Protein AF-A0A7S3D792-F1 (afdb_monomer_lite)

Secondary structure (DSSP, 8-state):
-B-TTS-BEETTTEESSSTTHHHHHHHTT--HHHHHTTSSPPPHHHHHHHHHHHHHHHHHHHHHHSTTGGGS-HHHHHHHHHHHHHHHHHHHHT-HHHHHHHHTT-HHHHHHHHHTSHHHHHHTHHHHHHHHHHHHGGG-TTSS-----TT-TTS-S-SS--------TT-----TTS---

Structure (mmCIF, N/CA/C/O backbone):
data_AF-A0A7S3D792-F1
#
_entry.id   AF-A0A7S3D792-F1
#
loop_
_atom_site.group_PDB
_atom_site.id
_atom_site.type_symbol
_atom_site.label_atom_id
_atom_site.label_alt_id
_atom_site.label_comp_id
_atom_site.label_asym_id
_atom_site.label_entity_id
_atom_site.label_seq_id
_atom_site.pdbx_PDB_ins_code
_atom_site.Cartn_x
_atom_site.Cartn_y
_atom_site.Cartn_z
_atom_site.occupancy
_atom_site.B_iso_or_equiv
_atom_site.auth_seq_id
_atom_site.auth_comp_id
_atom_site.auth_asym_id
_atom_site.auth_atom_id
_atom_site.pdbx_PDB_model_num
ATOM 1 N N . TYR A 1 1 ? -11.423 7.122 9.669 1.00 84.12 1 TYR A N 1
ATOM 2 C CA . TYR A 1 1 ? -11.589 8.267 8.748 1.00 84.12 1 TYR A CA 1
ATOM 3 C C . TYR A 1 1 ? -12.098 7.742 7.407 1.00 84.12 1 TYR A C 1
ATOM 5 O O . TYR A 1 1 ? -12.245 6.534 7.283 1.00 84.12 1 TYR A O 1
ATOM 13 N N . VAL A 1 2 ? -12.429 8.605 6.445 1.00 88.88 2 VAL A N 1
ATOM 14 C CA . VAL A 1 2 ? -12.742 8.196 5.062 1.00 88.88 2 VAL A CA 1
ATOM 15 C C . VAL A 1 2 ? -11.555 8.585 4.187 1.00 88.88 2 VAL A C 1
ATOM 17 O O . VAL A 1 2 ? -11.066 9.706 4.324 1.00 88.88 2 VAL A O 1
ATOM 20 N N . ASP A 1 3 ? -11.041 7.665 3.374 1.00 85.94 3 ASP A N 1
ATOM 21 C CA . ASP A 1 3 ? -9.872 7.922 2.528 1.00 85.94 3 ASP A CA 1
ATOM 22 C C . ASP A 1 3 ? -10.207 8.695 1.238 1.00 85.94 3 ASP A C 1
ATOM 24 O O . ASP A 1 3 ? -11.356 9.056 0.976 1.00 85.94 3 ASP A O 1
ATOM 28 N N . THR A 1 4 ? -9.184 8.976 0.425 1.00 85.75 4 THR A N 1
ATOM 29 C CA . THR A 1 4 ? -9.304 9.740 -0.831 1.00 85.75 4 THR A CA 1
ATOM 30 C C . THR A 1 4 ? -10.170 9.052 -1.887 1.00 85.75 4 THR A C 1
ATOM 32 O O . THR A 1 4 ? -10.587 9.700 -2.846 1.00 85.75 4 THR A O 1
ATOM 35 N N . THR A 1 5 ? -10.469 7.765 -1.709 1.00 84.19 5 THR A N 1
ATOM 36 C CA . THR A 1 5 ? -11.330 6.968 -2.589 1.00 84.19 5 THR A CA 1
ATOM 37 C C . THR A 1 5 ? -12.741 6.772 -2.032 1.00 84.19 5 THR A C 1
ATOM 39 O O . THR A 1 5 ? -13.583 6.170 -2.692 1.00 84.19 5 THR A O 1
ATOM 42 N N . GLY A 1 6 ? -13.035 7.340 -0.858 1.00 90.50 6 GLY A N 1
ATOM 43 C CA . GLY A 1 6 ? -14.353 7.275 -0.233 1.00 90.50 6 GLY A CA 1
ATOM 44 C C . GLY A 1 6 ? -14.561 6.056 0.665 1.00 90.50 6 GLY A C 1
ATOM 45 O O . GLY A 1 6 ? -15.680 5.862 1.143 1.00 90.50 6 GLY A O 1
ATOM 46 N N . HIS A 1 7 ? -13.517 5.266 0.933 1.00 90.00 7 HIS A N 1
ATOM 47 C CA . HIS A 1 7 ? -13.622 4.081 1.779 1.00 90.00 7 HIS A CA 1
ATOM 48 C C . HIS A 1 7 ? -13.417 4.401 3.254 1.00 90.00 7 HIS A C 1
ATOM 50 O O . HIS A 1 7 ? -12.596 5.248 3.622 1.00 90.00 7 HIS A O 1
ATOM 56 N N . LYS A 1 8 ? -14.168 3.722 4.129 1.00 92.88 8 LYS A N 1
ATOM 57 C CA . LYS A 1 8 ? -13.941 3.835 5.574 1.00 92.88 8 LYS A CA 1
ATOM 58 C C . LYS A 1 8 ? -12.647 3.128 5.946 1.00 92.88 8 LYS A C 1
ATOM 60 O O . LYS A 1 8 ? -12.501 1.936 5.719 1.00 92.88 8 LYS A O 1
ATOM 65 N N . THR A 1 9 ? -11.759 3.847 6.618 1.00 90.50 9 THR A N 1
ATOM 66 C CA . THR A 1 9 ? -10.401 3.388 6.915 1.00 90.50 9 THR A CA 1
ATOM 67 C C . THR A 1 9 ? -10.054 3.629 8.384 1.00 90.50 9 THR A C 1
ATOM 69 O O . THR A 1 9 ? -10.464 4.637 8.978 1.00 90.50 9 THR A O 1
ATOM 72 N N . ILE A 1 10 ? -9.323 2.698 9.005 1.00 89.25 10 ILE A N 1
ATOM 73 C CA . ILE A 1 10 ? -8.981 2.754 10.435 1.00 89.25 10 ILE A CA 1
ATOM 74 C C . ILE A 1 10 ? -7.536 2.346 10.737 1.00 89.25 10 ILE A C 1
ATOM 76 O O . ILE A 1 10 ? -6.922 1.574 10.001 1.00 89.25 10 ILE A O 1
ATOM 80 N N . GLY A 1 11 ? -7.016 2.850 11.862 1.00 86.56 11 GLY A N 1
ATOM 81 C CA . GLY A 1 11 ? -5.726 2.459 12.421 1.00 86.56 11 GLY A CA 1
ATOM 82 C C . GLY A 1 11 ? -4.600 2.718 11.429 1.00 86.56 11 GLY A C 1
ATOM 83 O O . GLY A 1 11 ? -4.421 3.840 10.969 1.00 86.56 11 GLY A O 1
ATOM 84 N N . VAL A 1 12 ? -3.900 1.650 11.061 1.00 82.25 12 VAL A N 1
ATOM 85 C CA . VAL A 1 12 ? -2.762 1.627 10.126 1.00 82.25 12 VAL A CA 1
ATOM 86 C C . VAL A 1 12 ? -3.136 1.789 8.644 1.00 82.25 12 VAL A C 1
ATOM 88 O O . VAL A 1 12 ? -2.411 1.333 7.767 1.00 82.25 12 VAL A O 1
ATOM 91 N N . GLY A 1 13 ? -4.284 2.395 8.338 1.00 84.69 13 GLY A N 1
ATOM 92 C CA . GLY A 1 13 ? -4.770 2.519 6.961 1.00 84.69 13 GLY A CA 1
ATOM 93 C C . GLY A 1 13 ? -5.552 1.300 6.459 1.00 84.69 13 GLY A C 1
ATOM 94 O O . GLY A 1 13 ? -5.628 1.074 5.255 1.00 84.69 13 GLY A O 1
ATOM 95 N N . TYR A 1 14 ? -6.148 0.510 7.357 1.00 89.94 14 TYR A N 1
ATOM 96 C CA . TYR A 1 14 ? -6.931 -0.669 6.987 1.00 89.94 14 TYR A CA 1
ATOM 97 C C . TYR A 1 14 ? -8.312 -0.279 6.435 1.00 89.94 14 TYR A C 1
ATOM 99 O O . TYR A 1 14 ? -9.109 0.332 7.153 1.00 89.94 14 TYR A O 1
ATOM 107 N N . ASN A 1 15 ? -8.604 -0.659 5.187 1.00 92.44 15 ASN A N 1
ATOM 108 C CA . ASN A 1 15 ? -9.904 -0.449 4.542 1.00 92.44 15 ASN A CA 1
ATOM 109 C C . ASN A 1 15 ? -10.974 -1.362 5.176 1.00 92.44 15 ASN A C 1
ATOM 111 O O . ASN A 1 15 ? -10.854 -2.586 5.123 1.00 92.44 15 ASN A O 1
ATOM 115 N N . LEU A 1 16 ? -12.018 -0.772 5.763 1.00 94.12 16 LEU A N 1
ATOM 116 C CA . LEU A 1 16 ? -13.142 -1.451 6.417 1.00 94.12 16 LEU A CA 1
ATOM 117 C C . LEU A 1 16 ? -14.250 -1.897 5.452 1.00 94.12 16 LEU A C 1
ATOM 119 O O . LEU A 1 16 ? -15.116 -2.670 5.857 1.00 94.12 16 LEU A O 1
ATOM 123 N N . ASP A 1 17 ? -14.236 -1.431 4.205 1.00 93.88 17 ASP A N 1
ATOM 124 C CA . ASP A 1 17 ? -15.210 -1.808 3.174 1.00 93.88 17 ASP A CA 1
ATOM 125 C C . ASP A 1 17 ? -14.787 -3.067 2.398 1.00 93.88 17 ASP A C 1
ATOM 127 O O . ASP A 1 17 ? -15.562 -3.607 1.607 1.00 93.88 17 ASP A O 1
ATOM 131 N N . GLN A 1 18 ? -13.565 -3.568 2.618 1.00 89.88 18 GLN A N 1
ATOM 132 C CA . GLN A 1 18 ? -13.110 -4.810 1.994 1.00 89.88 18 GLN A CA 1
ATOM 133 C C . GLN A 1 18 ? -13.875 -6.029 2.540 1.00 89.88 18 GLN A C 1
ATOM 135 O O . GLN A 1 18 ? -14.254 -6.081 3.713 1.00 89.88 18 GLN A O 1
ATOM 140 N N . SER A 1 19 ? -14.022 -7.072 1.720 1.00 88.75 19 SER A N 1
ATOM 141 C CA . SER A 1 19 ? -14.793 -8.278 2.070 1.00 88.75 19 SER A CA 1
ATOM 142 C C . SER A 1 19 ? -14.313 -8.982 3.349 1.00 88.75 19 SER A C 1
ATOM 144 O O . SER A 1 19 ? -15.126 -9.535 4.087 1.00 88.75 19 SER A O 1
ATOM 146 N N . GLY A 1 20 ? -13.009 -8.937 3.643 1.00 90.88 20 GLY A N 1
ATOM 147 C CA . GLY A 1 20 ? -12.405 -9.551 4.830 1.00 90.88 20 GLY A CA 1
ATOM 148 C C . GLY A 1 20 ? -12.493 -8.723 6.117 1.00 90.88 20 GLY A C 1
ATOM 149 O O . GLY A 1 20 ? -12.129 -9.230 7.180 1.00 90.88 20 GLY A O 1
ATOM 150 N N . ALA A 1 21 ? -12.976 -7.476 6.059 1.00 94.69 21 ALA A N 1
ATOM 151 C CA . ALA A 1 21 ? -12.859 -6.535 7.172 1.00 94.69 21 ALA A CA 1
ATOM 152 C C . ALA A 1 21 ? -13.586 -7.001 8.434 1.00 94.69 21 ALA A C 1
ATOM 154 O O . ALA A 1 21 ? -13.029 -6.941 9.528 1.00 94.69 21 ALA A O 1
ATOM 155 N N . ARG A 1 22 ? -14.810 -7.526 8.297 1.00 97.06 22 ARG A N 1
ATOM 156 C CA . ARG A 1 22 ? -15.583 -8.019 9.446 1.00 97.06 22 ARG A CA 1
ATOM 157 C C . ARG A 1 22 ? -14.840 -9.125 10.193 1.00 97.06 22 ARG A C 1
ATOM 159 O O . ARG A 1 22 ? -14.762 -9.083 11.417 1.00 97.06 22 ARG A O 1
ATOM 166 N N . THR A 1 23 ? -14.266 -10.080 9.465 1.00 96.88 23 THR A N 1
ATOM 167 C CA . THR A 1 23 ? -13.482 -11.171 10.056 1.00 96.88 23 THR A CA 1
ATOM 168 C C . THR A 1 23 ? -12.190 -10.655 10.683 1.00 96.88 23 THR A C 1
ATOM 170 O O . THR A 1 23 ? -11.867 -11.044 11.801 1.00 96.88 23 THR A O 1
ATOM 173 N N . ALA A 1 24 ? -11.468 -9.752 10.014 1.00 95.50 24 ALA A N 1
ATOM 174 C CA . ALA A 1 24 ? -10.229 -9.189 10.547 1.00 95.50 24 ALA A CA 1
ATOM 175 C C . ALA A 1 24 ? -10.451 -8.424 11.862 1.00 95.50 24 ALA A C 1
ATOM 177 O O . ALA A 1 24 ? -9.705 -8.617 12.819 1.00 95.50 24 ALA A O 1
ATOM 178 N N . ILE A 1 25 ? -11.511 -7.613 11.934 1.00 96.94 25 ILE A N 1
ATOM 179 C CA . ILE A 1 25 ? -11.870 -6.865 13.146 1.00 96.94 25 ILE A CA 1
ATOM 180 C C . ILE A 1 25 ? -12.351 -7.803 14.266 1.00 96.94 25 ILE A C 1
ATOM 182 O O . ILE A 1 25 ? -11.989 -7.611 15.425 1.00 96.94 25 ILE A O 1
ATOM 186 N N . ALA A 1 26 ? -13.089 -8.865 13.937 1.00 97.38 26 ALA A N 1
ATOM 187 C CA . ALA A 1 26 ? -13.473 -9.871 14.926 1.00 97.38 26 ALA A CA 1
ATOM 188 C C . ALA A 1 26 ? -12.257 -10.631 15.494 1.00 97.38 26 ALA A C 1
ATOM 190 O O . ALA A 1 26 ? -12.199 -10.888 16.696 1.00 97.38 26 ALA A O 1
ATOM 191 N N . ASN A 1 27 ? -11.259 -10.950 14.662 1.00 96.88 27 ASN A N 1
ATOM 192 C CA . ASN A 1 27 ? -10.064 -11.700 15.071 1.00 96.88 27 ASN A CA 1
ATOM 193 C C . ASN A 1 27 ? -9.177 -10.951 16.077 1.00 96.88 27 ASN A C 1
ATOM 195 O O . ASN A 1 27 ? -8.473 -11.590 16.852 1.00 96.88 27 ASN A O 1
ATOM 199 N N . ILE A 1 28 ? -9.232 -9.617 16.093 1.00 96.38 28 ILE A N 1
ATOM 200 C CA . ILE A 1 28 ? -8.555 -8.774 17.096 1.00 96.38 28 ILE A CA 1
ATOM 201 C C . ILE A 1 28 ? -9.454 -8.487 18.316 1.00 96.38 28 ILE A C 1
ATOM 203 O O . ILE A 1 28 ? -9.180 -7.597 19.121 1.00 96.38 28 ILE A O 1
ATOM 207 N N . GLY A 1 29 ? -10.576 -9.202 18.449 1.00 96.88 29 GLY A N 1
ATOM 208 C CA . GLY A 1 29 ? -11.509 -9.063 19.567 1.00 96.88 29 GLY A CA 1
ATOM 209 C C . GLY A 1 29 ? -12.294 -7.749 19.575 1.00 96.88 29 GLY A C 1
ATOM 210 O O . GLY A 1 29 ? -12.723 -7.310 20.640 1.00 96.88 29 GLY A O 1
ATOM 211 N N . ALA A 1 30 ? -12.455 -7.092 18.423 1.00 96.12 30 ALA A N 1
ATOM 212 C CA . ALA A 1 30 ? -13.248 -5.873 18.288 1.00 96.12 30 ALA A CA 1
ATOM 213 C C . ALA A 1 30 ? -14.603 -6.147 17.614 1.00 96.12 30 ALA A C 1
ATOM 215 O O . ALA A 1 30 ? -14.763 -7.077 16.824 1.00 96.12 30 ALA A O 1
ATOM 216 N N . ASP A 1 31 ? -15.590 -5.302 17.915 1.00 97.12 31 ASP A N 1
ATOM 217 C CA . ASP A 1 31 ? -16.909 -5.352 17.283 1.00 97.12 31 ASP A CA 1
ATOM 218 C C . ASP A 1 31 ? -16.922 -4.521 15.995 1.00 97.12 31 ASP A C 1
ATOM 220 O O . ASP A 1 31 ? -16.806 -3.293 16.037 1.00 97.12 31 ASP A O 1
ATOM 224 N N . PHE A 1 32 ? -17.075 -5.184 14.846 1.00 97.44 32 PHE A N 1
ATOM 225 C CA . PHE A 1 32 ? -17.023 -4.518 13.544 1.00 97.44 32 PHE A CA 1
ATOM 226 C C . PHE A 1 32 ? -18.058 -3.401 13.414 1.00 97.44 32 PHE A C 1
ATOM 228 O O . PHE A 1 32 ? -17.713 -2.319 12.952 1.00 97.44 32 PHE A O 1
ATOM 235 N N . ASP A 1 33 ? -19.304 -3.623 13.832 1.00 97.38 33 ASP A N 1
ATOM 236 C CA . ASP A 1 33 ? -20.376 -2.648 13.616 1.00 97.38 33 ASP A CA 1
ATOM 237 C C . ASP A 1 33 ? -20.174 -1.381 14.466 1.00 97.38 33 ASP A C 1
ATOM 239 O O . ASP A 1 33 ? -20.388 -0.259 13.989 1.00 97.38 33 ASP A O 1
ATOM 243 N N . SER A 1 34 ? -19.667 -1.523 15.693 1.00 94.38 34 SER A N 1
ATOM 244 C CA . SER A 1 34 ? -19.293 -0.389 16.545 1.00 94.38 34 SER A CA 1
ATOM 245 C C . SER A 1 34 ? -18.085 0.381 16.005 1.00 94.38 34 SER A C 1
ATOM 247 O O . SER A 1 34 ? -18.083 1.612 16.044 1.00 94.38 34 SER A O 1
ATOM 249 N N . ILE A 1 35 ? -17.086 -0.314 15.452 1.00 93.94 35 ILE A N 1
ATOM 250 C CA . ILE A 1 35 ? -15.944 0.323 14.781 1.00 93.94 35 ILE A CA 1
ATOM 251 C C . ILE A 1 35 ? -16.395 1.052 13.507 1.00 93.94 35 ILE A C 1
ATOM 253 O O . ILE A 1 35 ? -16.078 2.224 13.303 1.00 93.94 35 ILE A O 1
ATOM 257 N N . TYR A 1 36 ? -17.181 0.388 12.661 1.00 94.50 36 TYR A N 1
ATOM 258 C CA . TYR A 1 36 ? -17.620 0.900 11.363 1.00 94.50 36 TYR A CA 1
ATOM 259 C C . TYR A 1 36 ? -18.535 2.122 11.491 1.00 94.50 36 TYR A C 1
ATOM 261 O O . TYR A 1 36 ? -18.474 3.051 10.679 1.00 94.50 36 TYR A O 1
ATOM 269 N N . SER A 1 37 ? -19.392 2.143 12.514 1.00 92.75 37 SER A N 1
ATOM 270 C CA . SER A 1 37 ? -20.242 3.295 12.844 1.00 92.75 37 SER A CA 1
ATOM 271 C C . SER A 1 37 ? -19.490 4.433 13.543 1.00 92.75 37 SER A C 1
ATOM 273 O O . SER A 1 37 ? -20.039 5.525 13.663 1.00 92.75 37 SER A O 1
ATOM 275 N N . GLY A 1 38 ? -18.247 4.206 13.980 1.00 90.88 38 GLY A N 1
ATOM 276 C CA . GLY A 1 38 ? -17.461 5.174 14.748 1.00 90.88 38 GLY A CA 1
ATOM 277 C C . GLY A 1 38 ? -17.896 5.305 16.210 1.00 90.88 38 GLY A C 1
ATOM 278 O O . GLY A 1 38 ? -17.512 6.263 16.874 1.00 90.88 38 GLY A O 1
ATOM 279 N N . LYS A 1 39 ? -18.696 4.361 16.722 1.00 91.50 39 LYS A N 1
ATOM 280 C CA . LYS A 1 39 ? -19.141 4.329 18.123 1.00 91.50 39 LYS A CA 1
ATOM 281 C C . LYS A 1 39 ? -17.991 4.027 19.086 1.00 91.50 39 LYS A C 1
ATOM 283 O O . LYS A 1 39 ? -17.995 4.519 20.212 1.00 91.50 39 LYS A O 1
ATOM 288 N N . THR A 1 40 ? -17.024 3.227 18.644 1.00 89.88 40 THR A N 1
ATOM 289 C CA . THR A 1 40 ? -15.867 2.820 19.448 1.00 89.88 40 THR A CA 1
ATOM 290 C C . THR A 1 40 ? -14.588 2.933 18.625 1.00 89.88 40 THR A C 1
ATOM 292 O O . THR A 1 40 ? -14.614 2.803 17.402 1.00 89.88 40 THR A O 1
ATOM 295 N N . CYS A 1 41 ? -13.460 3.147 19.302 1.00 90.69 41 CYS A N 1
ATOM 296 C CA . CYS A 1 41 ? -12.128 3.116 18.702 1.00 90.69 41 CYS A CA 1
ATOM 297 C C . CYS A 1 41 ? -11.434 1.779 18.987 1.00 90.69 41 CYS A C 1
ATOM 299 O O . CYS A 1 41 ? -11.734 1.120 19.983 1.00 90.69 41 CYS A O 1
ATOM 301 N N . LEU A 1 42 ? -10.474 1.408 18.137 1.00 89.00 42 LEU A N 1
ATOM 302 C CA . LEU A 1 42 ? -9.542 0.321 18.437 1.00 89.00 42 LEU A CA 1
ATOM 303 C C . LEU A 1 42 ? -8.561 0.754 19.533 1.00 89.00 42 LEU A C 1
ATOM 305 O O . LEU A 1 42 ? -8.162 1.917 19.595 1.00 89.00 42 LEU A O 1
ATOM 309 N N . THR A 1 43 ? -8.146 -0.195 20.368 1.00 92.12 43 THR A N 1
ATOM 310 C CA . THR A 1 43 ? -7.017 -0.004 21.292 1.00 92.12 43 THR A CA 1
ATOM 311 C C . THR A 1 43 ? -5.680 -0.133 20.557 1.00 92.12 43 THR A C 1
ATOM 313 O O . THR A 1 43 ? -5.624 -0.729 19.481 1.00 92.12 43 THR A O 1
ATOM 316 N N . SER A 1 44 ? -4.581 0.354 21.144 1.00 90.88 44 SER A N 1
ATOM 317 C CA . SER A 1 44 ? -3.241 0.224 20.544 1.00 90.88 44 SER A CA 1
ATOM 318 C C . SER A 1 44 ? -2.873 -1.233 20.246 1.00 90.88 44 SER A C 1
ATOM 320 O O . SER A 1 44 ? -2.458 -1.544 19.136 1.00 90.88 44 SER A O 1
ATOM 322 N N . SER A 1 45 ? -3.155 -2.155 21.176 1.00 93.31 45 SER A N 1
ATOM 323 C CA . SER A 1 45 ? -2.905 -3.589 20.966 1.00 93.31 45 SER A CA 1
ATOM 324 C C . SER A 1 45 ? -3.712 -4.157 19.792 1.00 93.31 45 SER A C 1
ATOM 326 O O . SER A 1 45 ? -3.205 -4.959 19.012 1.00 93.31 45 SER A O 1
ATOM 328 N N . GLN A 1 46 ? -4.957 -3.710 19.609 1.00 92.69 46 GLN A N 1
ATOM 329 C CA . GLN A 1 46 ? -5.783 -4.123 18.472 1.00 92.69 46 GLN A CA 1
ATOM 330 C C . GLN A 1 46 ? -5.267 -3.557 17.148 1.00 92.69 46 GLN A C 1
ATOM 332 O O . GLN A 1 46 ? -5.282 -4.257 16.137 1.00 92.69 46 GLN A O 1
ATOM 337 N N . VAL A 1 47 ? -4.778 -2.314 17.148 1.00 92.31 47 VAL A N 1
ATOM 338 C CA . VAL A 1 47 ? -4.138 -1.703 15.976 1.00 92.31 47 VAL A CA 1
ATOM 339 C C . VAL A 1 47 ? -2.870 -2.471 15.589 1.00 92.31 47 VAL A C 1
ATOM 341 O O . VAL A 1 47 ? -2.699 -2.785 14.414 1.00 92.31 47 VAL A O 1
ATOM 344 N N . GLU A 1 48 ? -2.026 -2.844 16.554 1.00 91.44 48 GLU A N 1
ATOM 345 C CA . GLU A 1 48 ? -0.809 -3.638 16.324 1.00 91.44 48 GLU A CA 1
ATOM 346 C C . GLU A 1 48 ? -1.111 -5.044 15.787 1.00 91.44 48 GLU A C 1
ATOM 348 O O . GLU A 1 48 ? -0.461 -5.512 14.847 1.00 91.44 48 GLU A O 1
ATOM 353 N N . GLN A 1 49 ? -2.122 -5.719 16.342 1.00 92.75 49 GLN A N 1
ATOM 354 C CA . GLN A 1 49 ? -2.564 -7.028 15.854 1.00 92.75 49 GLN A CA 1
ATOM 355 C C . GLN A 1 49 ? -3.115 -6.936 14.426 1.00 92.75 49 GLN A C 1
ATOM 357 O O . GLN A 1 49 ? -2.763 -7.753 13.568 1.00 92.75 49 GLN A O 1
ATOM 362 N N . LEU A 1 50 ? -3.936 -5.916 14.149 1.00 93.06 50 LEU A N 1
ATOM 363 C CA . LEU A 1 50 ? -4.487 -5.667 12.818 1.00 93.06 50 LEU A CA 1
ATOM 364 C C . LEU A 1 50 ? -3.374 -5.381 11.809 1.00 93.06 50 LEU A C 1
ATOM 366 O O . LEU A 1 50 ? -3.384 -5.940 10.712 1.00 93.06 50 LEU A O 1
ATOM 370 N N . PHE A 1 51 ? -2.393 -4.562 12.190 1.00 92.00 51 PHE A N 1
ATOM 371 C CA . PHE A 1 51 ? -1.225 -4.265 11.370 1.00 92.00 51 PHE A CA 1
ATOM 372 C C . PHE A 1 51 ? -0.412 -5.515 11.064 1.00 92.00 51 PHE A C 1
ATOM 374 O O . PHE A 1 51 ? -0.169 -5.809 9.897 1.00 92.00 51 PHE A O 1
ATOM 381 N N . SER A 1 52 ? -0.067 -6.296 12.088 1.00 93.69 52 SER A N 1
ATOM 382 C CA . SER A 1 52 ? 0.733 -7.513 11.934 1.00 93.69 52 SER A CA 1
ATOM 383 C C . SER A 1 52 ? 0.060 -8.512 10.992 1.00 93.69 52 SER A C 1
ATOM 385 O O . SER A 1 52 ? 0.698 -9.061 10.093 1.00 93.69 52 SER A O 1
ATOM 387 N N . SER A 1 53 ? -1.254 -8.722 11.142 1.00 91.69 53 SER A N 1
ATOM 388 C CA . SER A 1 53 ? -2.007 -9.587 10.228 1.00 91.69 53 SER A CA 1
ATOM 389 C C . SER A 1 53 ? -2.056 -9.020 8.809 1.00 91.69 53 SER A C 1
ATOM 391 O O . SER A 1 53 ? -1.899 -9.774 7.850 1.00 91.69 53 SER A O 1
ATOM 393 N N . SER A 1 54 ? -2.279 -7.714 8.662 1.00 92.06 54 SER A N 1
ATOM 394 C CA . SER A 1 54 ? -2.400 -7.062 7.352 1.00 92.06 54 SER A CA 1
ATOM 395 C C . SER A 1 54 ? -1.073 -7.070 6.595 1.00 92.06 54 SER A C 1
ATOM 397 O O . SER A 1 54 ? -1.047 -7.403 5.414 1.00 92.06 54 SER A O 1
ATOM 399 N N . LEU A 1 55 ? 0.039 -6.813 7.285 1.00 93.06 55 LEU A N 1
ATOM 400 C CA . LEU A 1 55 ? 1.382 -6.888 6.719 1.00 93.06 55 LEU A CA 1
ATOM 401 C C . LEU A 1 55 ? 1.719 -8.316 6.276 1.00 93.06 55 LEU A C 1
ATOM 403 O O . LEU A 1 55 ? 2.176 -8.525 5.155 1.00 93.06 55 LEU A O 1
ATOM 407 N N . ASN A 1 56 ? 1.423 -9.318 7.108 1.00 94.44 56 ASN A N 1
ATOM 408 C CA . ASN A 1 56 ? 1.627 -10.718 6.739 1.00 94.44 56 ASN A CA 1
ATOM 409 C C . ASN A 1 56 ? 0.801 -11.122 5.510 1.00 94.44 56 ASN A C 1
ATOM 411 O O . ASN A 1 56 ? 1.265 -11.928 4.702 1.00 94.44 56 ASN A O 1
ATOM 415 N N . ASN A 1 57 ? -0.420 -10.600 5.365 1.00 93.25 57 ASN A N 1
ATOM 416 C CA . ASN A 1 57 ? -1.232 -10.815 4.167 1.00 93.25 57 ASN A CA 1
ATOM 417 C C . ASN A 1 57 ? -0.582 -10.148 2.953 1.00 93.25 57 ASN A C 1
ATOM 419 O O . ASN A 1 57 ? -0.337 -10.831 1.964 1.00 93.25 57 ASN A O 1
ATOM 423 N N . ALA A 1 58 ? -0.208 -8.873 3.065 1.00 95.62 58 ALA A N 1
ATOM 424 C CA . ALA A 1 58 ? 0.433 -8.112 1.998 1.00 95.62 58 ALA A CA 1
ATOM 425 C C . ALA A 1 58 ? 1.717 -8.781 1.480 1.00 95.62 58 ALA A C 1
ATOM 427 O O . ALA A 1 58 ? 1.926 -8.854 0.274 1.00 95.62 58 ALA A O 1
ATOM 428 N N . VAL A 1 59 ? 2.540 -9.354 2.368 1.00 96.88 59 VAL A N 1
ATOM 429 C CA . VAL A 1 59 ? 3.724 -10.141 1.976 1.00 96.88 59 VAL A CA 1
ATOM 430 C C . VAL A 1 59 ? 3.341 -11.344 1.116 1.00 96.88 59 VAL A C 1
ATOM 432 O O . VAL A 1 59 ? 3.951 -11.580 0.072 1.00 96.88 59 VAL A O 1
ATOM 435 N N . ARG A 1 60 ? 2.318 -12.105 1.526 1.00 97.56 60 ARG A N 1
ATOM 436 C CA . ARG A 1 60 ? 1.859 -13.274 0.762 1.00 97.56 60 ARG A CA 1
ATOM 437 C C . ARG A 1 60 ? 1.263 -12.865 -0.581 1.00 97.56 60 ARG A C 1
ATOM 439 O O . ARG A 1 60 ? 1.572 -13.496 -1.586 1.00 97.56 60 ARG A O 1
ATOM 446 N N . GLU A 1 61 ? 0.467 -11.806 -0.608 1.00 96.56 61 GLU A N 1
ATOM 447 C CA . GLU A 1 61 ? -0.175 -11.290 -1.818 1.00 96.56 61 GLU A CA 1
ATOM 448 C C . GLU A 1 61 ? 0.844 -10.722 -2.814 1.00 96.56 61 GLU A C 1
ATOM 450 O O . GLU A 1 61 ? 0.787 -11.037 -4.000 1.00 96.56 61 GLU A O 1
ATOM 455 N N . ALA A 1 62 ? 1.836 -9.962 -2.343 1.00 97.94 62 ALA A N 1
ATOM 456 C CA . ALA A 1 62 ? 2.947 -9.513 -3.177 1.00 97.94 62 ALA A CA 1
ATOM 457 C C . ALA A 1 62 ? 3.715 -10.707 -3.763 1.00 97.94 62 ALA A C 1
ATOM 459 O O . ALA A 1 62 ? 3.951 -10.763 -4.969 1.00 97.94 62 ALA A O 1
ATOM 460 N N . SER A 1 63 ? 4.043 -11.705 -2.934 1.00 97.81 63 SER A N 1
ATOM 461 C CA . SER A 1 63 ? 4.767 -12.896 -3.392 1.00 97.81 63 SER A CA 1
ATOM 462 C C . SER A 1 63 ? 3.995 -13.751 -4.399 1.00 97.81 63 SER A C 1
ATOM 464 O O . SER A 1 63 ? 4.617 -14.410 -5.230 1.00 97.81 63 SER A O 1
ATOM 466 N N . SER A 1 64 ? 2.659 -13.753 -4.335 1.00 97.75 64 SER A N 1
ATOM 467 C CA . SER A 1 64 ? 1.817 -14.549 -5.232 1.00 97.75 64 SER A CA 1
ATOM 468 C C . SER A 1 64 ? 1.606 -13.872 -6.584 1.00 97.75 64 SER A C 1
ATOM 470 O O . SER A 1 64 ? 1.429 -14.556 -7.591 1.00 97.75 64 SER A O 1
ATOM 472 N N . VAL A 1 65 ? 1.632 -12.538 -6.611 1.00 97.19 65 VAL A N 1
ATOM 473 C CA . VAL A 1 65 ? 1.344 -11.733 -7.802 1.00 97.19 65 VAL A CA 1
ATOM 474 C C . VAL A 1 65 ? 2.600 -11.382 -8.589 1.00 97.19 65 VAL A C 1
ATOM 4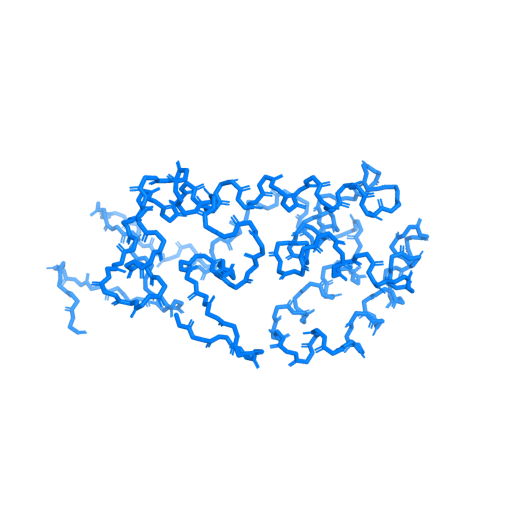76 O O . VAL A 1 65 ? 2.553 -11.341 -9.816 1.00 97.19 65 VAL A O 1
ATOM 479 N N . VAL A 1 66 ? 3.714 -11.101 -7.912 1.00 97.62 66 VAL A N 1
ATOM 480 C CA . VAL A 1 66 ? 4.912 -10.549 -8.553 1.00 97.62 66 VAL A CA 1
ATOM 481 C C . VAL A 1 66 ? 5.775 -11.676 -9.136 1.00 97.62 66 VAL A C 1
ATOM 483 O O . VAL A 1 66 ? 6.341 -12.474 -8.380 1.00 97.62 66 VAL A O 1
ATOM 486 N N . PRO A 1 67 ? 5.953 -11.752 -10.469 1.00 94.69 67 PRO A N 1
ATOM 487 C CA . PRO A 1 67 ? 6.796 -12.779 -11.069 1.00 94.69 67 PRO A CA 1
ATOM 488 C C . PRO A 1 67 ? 8.247 -12.648 -10.597 1.00 94.69 67 PRO A C 1
ATOM 490 O O . PRO A 1 67 ? 8.841 -11.574 -10.672 1.00 94.69 67 PRO A O 1
ATOM 493 N N . GLY A 1 68 ? 8.828 -13.748 -10.112 1.00 94.38 68 GLY A N 1
ATOM 494 C CA . GLY A 1 68 ? 10.210 -13.761 -9.626 1.00 94.38 68 GLY A CA 1
ATOM 495 C C . GLY A 1 68 ? 10.428 -13.034 -8.294 1.00 94.38 68 GLY A C 1
ATOM 496 O O . GLY A 1 68 ? 11.575 -12.742 -7.967 1.00 94.38 68 GLY A O 1
ATOM 497 N N . TYR A 1 69 ? 9.370 -12.775 -7.511 1.00 95.94 69 TYR A N 1
ATOM 498 C CA . TYR A 1 69 ? 9.422 -12.020 -6.251 1.00 95.94 69 TYR A CA 1
ATOM 499 C C . TYR A 1 69 ? 10.597 -12.388 -5.330 1.00 95.94 69 TYR A C 1
ATOM 501 O O . TYR A 1 69 ? 11.288 -11.509 -4.818 1.00 95.94 69 TYR A O 1
ATOM 509 N N . SER A 1 70 ? 10.868 -13.684 -5.140 1.00 93.44 70 SER A N 1
ATOM 510 C CA . SER A 1 70 ? 11.938 -14.170 -4.257 1.00 93.44 70 SER A CA 1
ATOM 511 C C . SER A 1 70 ? 13.355 -13.812 -4.722 1.00 93.44 70 SER A C 1
ATOM 513 O O . SER A 1 70 ? 14.280 -13.882 -3.922 1.00 93.44 70 SER A O 1
ATOM 515 N N . GLY A 1 71 ? 13.539 -13.470 -6.001 1.00 91.44 71 GLY A N 1
ATOM 516 C CA . GLY A 1 71 ? 14.822 -13.051 -6.573 1.00 91.44 71 GLY A CA 1
ATOM 517 C C . GLY A 1 71 ? 15.069 -11.540 -6.532 1.00 91.44 71 GLY A C 1
ATOM 518 O O . GLY A 1 71 ? 16.164 -11.098 -6.870 1.00 91.44 71 GLY A O 1
ATOM 519 N N . LEU A 1 72 ? 14.072 -10.745 -6.134 1.00 93.81 72 LEU A N 1
ATOM 520 C CA . LEU A 1 72 ? 14.184 -9.290 -6.025 1.00 93.81 72 LEU A CA 1
ATOM 521 C C . LEU A 1 72 ? 14.974 -8.891 -4.765 1.00 93.81 72 LEU A C 1
ATOM 523 O O . LEU A 1 72 ? 14.962 -9.609 -3.765 1.00 93.81 72 LEU A O 1
ATOM 527 N N . CYS A 1 73 ? 15.625 -7.719 -4.774 1.00 91.38 73 CYS A N 1
ATOM 528 C CA . CYS A 1 73 ? 16.195 -7.161 -3.540 1.00 91.38 73 CYS A CA 1
ATOM 529 C C . CYS A 1 73 ? 15.100 -6.844 -2.519 1.00 91.38 73 CYS A C 1
ATOM 531 O O . CYS A 1 73 ? 13.975 -6.503 -2.892 1.00 91.38 73 CYS A O 1
ATOM 533 N N . SER A 1 74 ? 15.476 -6.814 -1.239 1.00 92.50 74 SER A N 1
ATOM 534 C CA . SER A 1 74 ? 14.593 -6.403 -0.140 1.00 92.50 74 SER A CA 1
ATOM 535 C C . SER A 1 74 ? 13.946 -5.036 -0.379 1.00 92.50 74 SER A C 1
ATOM 537 O O . SER A 1 74 ? 12.765 -4.861 -0.114 1.00 92.50 74 SER A O 1
ATOM 539 N N . CYS A 1 75 ? 14.685 -4.088 -0.958 1.00 91.50 75 CYS A N 1
ATOM 540 C CA . CYS A 1 75 ? 14.178 -2.776 -1.348 1.00 91.50 75 CYS A CA 1
ATOM 541 C C . CYS A 1 75 ? 12.943 -2.839 -2.258 1.00 91.50 75 CYS A C 1
ATOM 543 O O . CYS A 1 75 ? 11.916 -2.229 -1.975 1.00 91.50 75 CYS A O 1
ATOM 545 N N . VAL A 1 76 ? 13.049 -3.584 -3.356 1.00 96.19 76 VAL A N 1
ATOM 546 C CA . VAL A 1 76 ? 11.983 -3.722 -4.350 1.00 96.19 76 VAL A CA 1
ATOM 547 C C . VAL A 1 76 ? 10.865 -4.601 -3.794 1.00 96.19 76 VAL A C 1
ATOM 549 O O . VAL A 1 76 ? 9.698 -4.275 -3.989 1.00 96.19 76 VAL A O 1
ATOM 552 N N . GLN A 1 77 ? 11.197 -5.663 -3.049 1.00 96.69 77 GLN A N 1
ATOM 553 C CA . GLN A 1 77 ? 10.207 -6.482 -2.342 1.00 96.69 77 GLN A CA 1
ATOM 554 C C . GLN A 1 77 ? 9.343 -5.628 -1.413 1.00 96.69 77 GLN A C 1
ATOM 556 O O . GLN A 1 77 ? 8.123 -5.719 -1.484 1.00 96.69 77 GLN A O 1
ATOM 561 N N . ASN A 1 78 ? 9.952 -4.747 -0.617 1.00 94.94 78 ASN A N 1
ATOM 562 C CA . ASN A 1 78 ? 9.229 -3.866 0.297 1.00 94.94 78 ASN A CA 1
ATOM 563 C C . ASN A 1 78 ? 8.238 -2.958 -0.437 1.00 94.94 78 ASN A C 1
ATOM 565 O O . ASN A 1 78 ? 7.114 -2.822 0.028 1.00 94.94 78 ASN A O 1
ATOM 569 N N . VAL A 1 79 ? 8.600 -2.413 -1.605 1.00 97.25 79 VAL A N 1
ATOM 570 C CA . VAL A 1 79 ? 7.652 -1.638 -2.425 1.00 97.25 79 VAL A CA 1
ATOM 571 C C . VAL A 1 79 ? 6.492 -2.512 -2.911 1.00 97.25 79 VAL A C 1
ATOM 573 O O . VAL A 1 79 ? 5.342 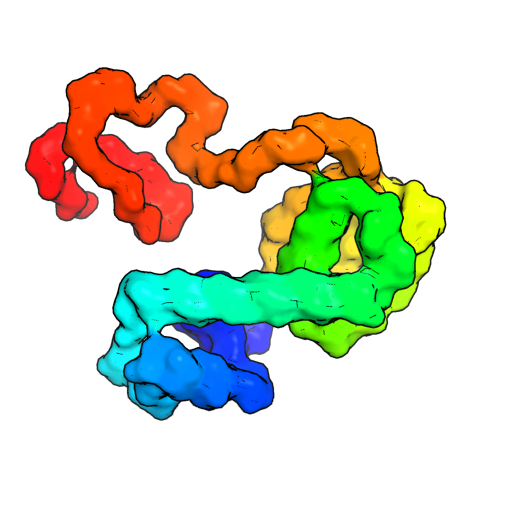-2.086 -2.881 1.00 97.25 79 VAL A O 1
ATOM 576 N N . MET A 1 80 ? 6.752 -3.756 -3.327 1.00 98.25 80 MET A N 1
ATOM 577 C CA . MET A 1 80 ? 5.670 -4.659 -3.742 1.00 98.25 80 MET A CA 1
ATOM 578 C C . MET A 1 80 ? 4.721 -4.976 -2.579 1.00 98.25 80 MET A C 1
ATOM 580 O O . MET A 1 80 ? 3.507 -5.016 -2.771 1.00 98.25 80 MET A O 1
ATOM 584 N N . VAL A 1 81 ? 5.265 -5.189 -1.376 1.00 97.06 81 VAL A N 1
ATOM 585 C CA . VAL A 1 81 ? 4.485 -5.408 -0.148 1.00 97.06 81 VAL A CA 1
ATOM 586 C C . VAL A 1 81 ? 3.684 -4.165 0.211 1.00 97.06 81 VAL A C 1
ATOM 588 O O . VAL A 1 81 ? 2.510 -4.277 0.545 1.00 97.06 81 VAL A O 1
ATOM 591 N N . ASP A 1 82 ? 4.288 -2.986 0.112 1.00 94.81 82 ASP A N 1
ATOM 592 C CA . ASP A 1 82 ? 3.638 -1.714 0.401 1.00 94.81 82 ASP A CA 1
ATOM 593 C C . ASP A 1 82 ? 2.447 -1.454 -0.543 1.00 94.81 82 ASP A C 1
ATOM 595 O O . ASP A 1 82 ? 1.336 -1.135 -0.098 1.00 94.81 82 ASP A O 1
ATOM 599 N N . MET A 1 83 ? 2.634 -1.702 -1.842 1.00 96.06 83 MET A N 1
ATOM 600 C CA . MET A 1 83 ? 1.551 -1.643 -2.820 1.00 96.06 83 MET A CA 1
ATOM 601 C C . MET A 1 83 ? 0.470 -2.692 -2.535 1.00 96.06 83 MET A C 1
ATOM 603 O O . MET A 1 83 ? -0.713 -2.352 -2.547 1.00 96.06 83 MET A O 1
ATOM 607 N N . ALA A 1 84 ? 0.843 -3.943 -2.235 1.00 96.00 84 ALA A N 1
ATOM 608 C CA . ALA A 1 84 ? -0.109 -5.001 -1.885 1.00 96.00 84 ALA A CA 1
ATOM 609 C C . ALA A 1 84 ? -0.912 -4.659 -0.621 1.00 96.00 84 ALA A C 1
ATOM 611 O O . ALA A 1 84 ? -2.116 -4.881 -0.585 1.00 96.00 84 ALA A O 1
ATOM 612 N N . PHE A 1 85 ? -0.286 -4.047 0.386 1.00 91.56 85 PHE A N 1
ATOM 613 C CA . PHE A 1 85 ? -0.965 -3.609 1.605 1.00 91.56 85 PHE A CA 1
ATOM 614 C C . PHE A 1 85 ? -2.081 -2.600 1.308 1.00 91.56 85 PHE A C 1
ATOM 616 O O . PHE A 1 85 ? -3.129 -2.618 1.948 1.00 91.56 85 PHE A O 1
ATOM 623 N N . ASN A 1 86 ? -1.872 -1.726 0.322 1.00 89.88 86 ASN A N 1
ATOM 624 C CA . ASN A 1 86 ? -2.856 -0.719 -0.054 1.00 89.88 86 ASN A CA 1
ATOM 625 C C . ASN A 1 86 ? -3.924 -1.233 -1.023 1.00 89.88 86 ASN A C 1
ATOM 627 O O . ASN A 1 86 ? -5.096 -0.895 -0.876 1.00 89.88 86 ASN A O 1
ATOM 631 N N . LEU A 1 87 ? -3.503 -1.981 -2.040 1.00 91.50 87 LEU A N 1
ATOM 632 C CA . LEU A 1 87 ? -4.320 -2.358 -3.194 1.00 91.50 87 LEU A CA 1
ATOM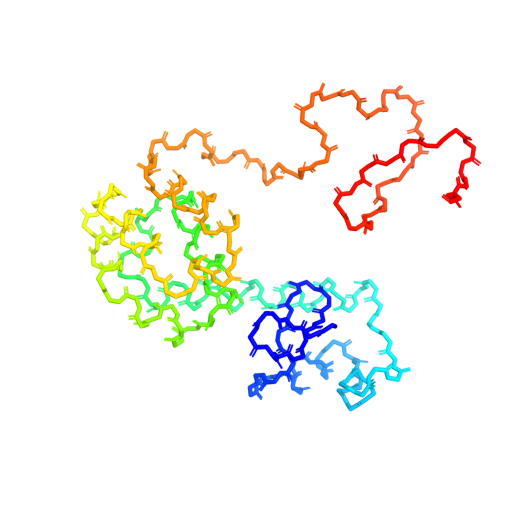 633 C C . LEU A 1 87 ? -4.949 -3.750 -3.057 1.00 91.50 87 LEU A C 1
ATOM 635 O O . LEU A 1 87 ? -5.886 -4.082 -3.786 1.00 91.50 87 LEU A O 1
ATOM 639 N N . GLY A 1 88 ? -4.408 -4.578 -2.166 1.00 92.25 88 GLY A N 1
ATOM 640 C CA . GLY A 1 88 ? -4.658 -6.010 -2.116 1.00 92.25 88 GLY A CA 1
ATOM 641 C C . GLY A 1 88 ? -4.122 -6.756 -3.343 1.00 92.25 88 GLY A C 1
ATOM 642 O O . GLY A 1 88 ? -3.695 -6.168 -4.343 1.00 92.25 88 GLY A O 1
ATOM 643 N N . GLN A 1 89 ? -4.209 -8.084 -3.292 1.00 94.12 89 GLN A N 1
ATOM 644 C CA . GLN A 1 89 ? -3.745 -8.983 -4.354 1.00 94.12 89 GLN A CA 1
ATOM 645 C C . GLN A 1 89 ? -4.285 -8.625 -5.748 1.00 94.12 89 GLN A C 1
ATOM 647 O O . GLN A 1 89 ? -3.527 -8.537 -6.712 1.00 94.12 89 GLN A O 1
ATOM 652 N N . ALA A 1 90 ? -5.602 -8.429 -5.872 1.00 93.75 90 ALA A N 1
ATOM 653 C CA . ALA A 1 90 ? -6.238 -8.150 -7.161 1.00 93.75 90 ALA A CA 1
ATOM 654 C C . ALA A 1 90 ? -5.863 -6.763 -7.700 1.00 93.75 90 ALA A C 1
ATOM 656 O O . ALA A 1 90 ? -5.651 -6.607 -8.903 1.00 93.75 90 ALA A O 1
ATOM 657 N N . GLY A 1 91 ? -5.750 -5.771 -6.811 1.00 94.88 91 GLY A N 1
ATOM 658 C CA . GLY A 1 91 ? -5.351 -4.422 -7.178 1.00 94.88 91 GLY A CA 1
ATOM 659 C C . GLY A 1 91 ? -3.914 -4.397 -7.687 1.00 94.88 91 GLY A C 1
ATOM 660 O O . GLY A 1 91 ? -3.702 -3.964 -8.815 1.00 94.88 91 GLY A O 1
ATOM 661 N N . LEU A 1 92 ? -2.951 -4.951 -6.938 1.00 97.06 92 LEU A N 1
ATOM 662 C CA . LEU A 1 92 ? -1.561 -5.069 -7.401 1.00 97.06 92 LEU A CA 1
ATOM 663 C C . LEU A 1 92 ? -1.460 -5.903 -8.688 1.00 97.06 92 LEU A C 1
ATOM 665 O O . LEU A 1 92 ? -0.760 -5.516 -9.620 1.00 97.06 92 LEU A O 1
ATOM 669 N N . GLY A 1 93 ? -2.212 -7.003 -8.786 1.00 97.56 93 GLY A N 1
ATOM 670 C CA . GLY A 1 93 ? -2.226 -7.869 -9.969 1.00 97.56 93 GLY A CA 1
ATOM 671 C C . GLY A 1 93 ? -2.737 -7.201 -11.246 1.00 97.56 93 GLY A C 1
ATOM 672 O O . GLY A 1 93 ? -2.488 -7.704 -12.337 1.00 97.56 93 GLY A O 1
ATOM 673 N N . SER A 1 94 ? -3.403 -6.049 -11.145 1.00 97.44 94 SER A N 1
ATOM 674 C CA . SER A 1 94 ? -3.827 -5.276 -12.317 1.00 97.44 94 SER A CA 1
ATOM 675 C C . SER A 1 94 ? -2.690 -4.479 -12.980 1.00 97.44 94 SER A C 1
ATOM 677 O O . SER A 1 94 ? -2.821 -4.074 -14.138 1.00 97.44 94 SER A O 1
ATOM 679 N N . PHE A 1 95 ? -1.544 -4.311 -12.307 1.00 97.94 95 PHE A N 1
ATOM 680 C CA . PHE A 1 95 ? -0.393 -3.517 -12.761 1.00 97.94 95 PHE A CA 1
ATOM 681 C C . PHE A 1 95 ? 0.507 -4.309 -13.729 1.00 97.94 95 PHE A C 1
ATOM 683 O O . PHE A 1 95 ? 1.722 -4.382 -13.563 1.00 97.94 95 PHE A O 1
ATOM 690 N N . ASN A 1 96 ? -0.082 -4.929 -14.754 1.00 97.75 96 ASN A N 1
ATOM 691 C CA . ASN A 1 96 ? 0.604 -5.885 -15.635 1.00 97.75 96 ASN A CA 1
ATOM 692 C C . ASN A 1 96 ? 1.890 -5.328 -16.280 1.00 97.75 96 ASN A C 1
ATOM 694 O O . ASN A 1 96 ? 2.916 -6.009 -16.294 1.00 97.75 96 ASN A O 1
ATOM 698 N N . THR A 1 97 ? 1.859 -4.090 -16.785 1.00 98.31 97 THR A N 1
ATOM 699 C CA . THR A 1 97 ? 3.019 -3.438 -17.420 1.00 98.31 97 THR A CA 1
ATOM 700 C C . THR A 1 97 ? 4.152 -3.218 -16.418 1.00 98.31 97 THR A C 1
ATOM 702 O O . THR A 1 97 ? 5.273 -3.681 -16.633 1.00 98.31 97 THR A O 1
ATOM 705 N N . PHE A 1 98 ? 3.845 -2.584 -15.288 1.00 98.50 98 PHE A N 1
ATOM 706 C CA . PHE A 1 98 ? 4.766 -2.402 -14.174 1.00 98.50 98 PHE A CA 1
ATOM 707 C C . PHE A 1 98 ? 5.390 -3.725 -13.712 1.00 98.50 98 PHE A C 1
ATOM 709 O O . PHE A 1 98 ? 6.613 -3.833 -13.647 1.00 98.50 98 PHE A O 1
ATOM 716 N N . LEU A 1 99 ? 4.577 -4.757 -13.460 1.00 98.50 99 LEU A N 1
ATOM 717 C CA . LEU A 1 99 ? 5.050 -6.073 -13.018 1.00 98.50 99 LEU A CA 1
ATOM 718 C C . LEU A 1 99 ? 5.960 -6.739 -14.062 1.00 98.50 99 LEU A C 1
ATOM 720 O O . LEU A 1 99 ? 6.964 -7.359 -13.704 1.00 98.50 99 LEU A O 1
ATOM 724 N N . SER A 1 100 ? 5.677 -6.552 -15.355 1.00 98.12 100 SER A N 1
ATOM 725 C CA . SER A 1 100 ? 6.566 -6.997 -16.432 1.00 98.12 100 SER A CA 1
ATOM 726 C C . SER A 1 100 ? 7.925 -6.289 -16.376 1.00 98.12 100 SER A C 1
ATOM 728 O O . SER A 1 100 ? 8.963 -6.938 -16.539 1.00 98.12 100 SER A O 1
ATOM 730 N N . TYR A 1 101 ? 7.961 -4.980 -16.112 1.00 98.44 101 TYR A N 1
ATOM 731 C CA . TYR A 1 101 ? 9.222 -4.253 -15.944 1.00 98.44 101 TYR A CA 1
ATOM 732 C C . TYR A 1 101 ? 9.983 -4.673 -14.684 1.00 98.44 101 TYR A C 1
ATOM 734 O O . TYR A 1 101 ? 11.198 -4.847 -14.754 1.00 98.44 101 TYR A O 1
ATOM 742 N N . ILE A 1 102 ? 9.289 -4.920 -13.568 1.00 98.25 102 ILE A N 1
ATOM 743 C CA . ILE A 1 102 ? 9.900 -5.462 -12.345 1.00 98.25 102 ILE A CA 1
ATOM 744 C C . ILE A 1 102 ? 10.567 -6.813 -12.626 1.00 98.25 102 ILE A C 1
ATOM 746 O O . ILE A 1 102 ? 11.743 -6.989 -12.313 1.00 98.25 102 ILE A O 1
ATOM 750 N N . SER A 1 103 ? 9.861 -7.737 -13.285 1.00 95.75 103 SER A N 1
ATOM 751 C CA . SER A 1 103 ? 10.380 -9.085 -13.576 1.00 95.75 103 SER A CA 1
ATOM 752 C C . SER A 1 103 ? 11.585 -9.100 -14.527 1.00 95.75 103 SER A C 1
ATOM 754 O O . SER A 1 103 ? 12.414 -10.004 -14.474 1.00 95.75 103 SER A O 1
ATOM 756 N N . SER A 1 104 ? 11.701 -8.082 -15.383 1.00 96.50 104 SER A N 1
ATOM 757 C CA . SER A 1 104 ? 12.829 -7.896 -16.305 1.00 96.50 104 SER A CA 1
ATOM 758 C C . SER A 1 104 ? 13.921 -6.981 -15.742 1.00 96.50 104 SER A C 1
ATOM 760 O O . SER A 1 104 ? 14.865 -6.647 -16.457 1.00 96.50 104 SER A O 1
ATOM 762 N N . HIS A 1 105 ? 13.805 -6.575 -14.472 1.00 96.00 105 HIS A N 1
ATOM 763 C CA . HIS A 1 105 ? 14.703 -5.632 -13.803 1.00 96.00 105 HIS A CA 1
ATOM 764 C C . HIS A 1 105 ? 14.854 -4.288 -14.543 1.00 96.00 105 HIS A C 1
ATOM 766 O O . HIS A 1 105 ? 15.875 -3.605 -14.426 1.00 96.00 105 HIS A O 1
ATOM 772 N N . ASN A 1 106 ? 13.834 -3.875 -15.301 1.00 97.69 106 ASN A N 1
ATOM 773 C CA . ASN A 1 106 ? 13.798 -2.582 -15.976 1.00 97.69 106 ASN A CA 1
ATOM 774 C C . ASN A 1 106 ? 13.285 -1.493 -15.020 1.00 97.69 106 ASN A C 1
ATOM 776 O O . ASN A 1 106 ? 12.172 -0.982 -15.137 1.00 97.69 106 ASN A O 1
ATOM 780 N N . TRP A 1 107 ? 14.129 -1.154 -14.050 1.00 97.50 107 TRP A N 1
ATOM 781 C CA . TRP A 1 107 ? 13.841 -0.251 -12.934 1.00 97.50 107 TRP A CA 1
ATOM 782 C C . TRP A 1 107 ? 13.365 1.138 -13.350 1.00 97.50 107 TRP A C 1
ATOM 784 O O . TRP A 1 107 ? 12.403 1.664 -12.793 1.00 97.50 107 TRP A O 1
ATOM 794 N N . SER A 1 108 ? 14.006 1.720 -14.365 1.00 97.56 108 SER A N 1
ATOM 795 C CA . SER A 1 108 ? 13.643 3.047 -14.863 1.00 97.56 108 SER A CA 1
ATOM 796 C C . SER A 1 108 ? 12.249 3.047 -15.497 1.00 97.56 108 SER A C 1
ATOM 798 O O . SER A 1 108 ? 11.433 3.915 -15.175 1.00 97.56 108 SER A O 1
ATOM 800 N N . ALA A 1 109 ? 11.940 2.048 -16.333 1.00 98.50 109 ALA A N 1
ATOM 801 C CA . ALA A 1 109 ? 10.618 1.924 -16.939 1.00 98.50 109 ALA A CA 1
ATOM 802 C C . ALA A 1 109 ? 9.541 1.601 -15.895 1.00 98.50 109 ALA A C 1
ATOM 804 O O . ALA A 1 109 ? 8.482 2.219 -15.918 1.00 98.50 109 ALA A O 1
ATOM 805 N N . ALA A 1 110 ? 9.830 0.712 -14.937 1.00 98.44 110 ALA A N 1
ATOM 806 C CA . ALA A 1 110 ? 8.920 0.384 -13.841 1.00 98.44 110 ALA A CA 1
ATOM 807 C C . ALA A 1 110 ? 8.553 1.626 -13.011 1.00 98.44 110 ALA A C 1
ATOM 809 O O . ALA A 1 110 ? 7.378 1.894 -12.772 1.00 98.44 110 ALA A O 1
ATOM 810 N N . ALA A 1 111 ? 9.545 2.430 -12.620 1.00 98.19 111 ALA A N 1
ATOM 811 C CA . ALA A 1 111 ? 9.309 3.658 -11.866 1.00 98.19 111 ALA A CA 1
ATOM 812 C C . ALA A 1 111 ? 8.491 4.689 -12.660 1.00 98.19 111 ALA A C 1
ATOM 814 O O . ALA A 1 111 ? 7.631 5.365 -12.094 1.00 98.19 111 ALA A O 1
ATOM 815 N N . SER A 1 112 ? 8.746 4.820 -13.966 1.00 98.31 112 SER A N 1
ATOM 816 C CA . SER A 1 112 ? 7.967 5.713 -14.829 1.00 98.31 112 SER A CA 1
ATOM 817 C C . SER A 1 112 ? 6.528 5.231 -15.006 1.00 98.31 112 SER A C 1
ATOM 819 O O . SER A 1 112 ? 5.615 6.052 -14.979 1.00 98.31 112 SER A O 1
ATOM 821 N N . ASP A 1 113 ? 6.320 3.926 -15.192 1.00 98.44 113 ASP A N 1
ATOM 822 C CA . ASP A 1 113 ? 4.993 3.329 -15.359 1.00 98.44 113 ASP A CA 1
ATOM 823 C C . ASP A 1 113 ? 4.151 3.513 -14.093 1.00 98.44 113 ASP A C 1
ATOM 825 O O . ASP A 1 113 ? 3.052 4.058 -14.164 1.00 98.44 113 ASP A O 1
ATOM 829 N N . MET A 1 114 ? 4.720 3.194 -12.920 1.00 97.44 114 MET A N 1
ATOM 830 C CA . MET A 1 114 ? 4.079 3.394 -11.614 1.00 97.44 114 MET A CA 1
ATOM 831 C C . MET A 1 114 ? 3.562 4.828 -11.445 1.00 97.44 114 MET A C 1
ATOM 833 O O . MET A 1 114 ? 2.413 5.025 -11.041 1.00 97.44 114 MET A O 1
ATOM 837 N N . LYS A 1 115 ? 4.383 5.830 -11.792 1.00 97.50 115 LYS A N 1
ATOM 838 C CA . LYS A 1 115 ? 4.035 7.254 -11.657 1.00 97.50 115 LYS A CA 1
ATOM 839 C C . LYS A 1 115 ? 2.857 7.692 -12.528 1.00 97.50 115 LYS A C 1
ATOM 841 O O . LYS A 1 115 ? 2.173 8.648 -12.177 1.00 97.50 115 LYS A O 1
ATOM 846 N N . ASN A 1 116 ? 2.600 6.988 -13.627 1.00 96.31 116 ASN A N 1
ATOM 847 C CA . ASN A 1 116 ? 1.525 7.305 -14.566 1.00 96.31 116 ASN A CA 1
ATOM 848 C C . ASN A 1 116 ? 0.187 6.635 -14.206 1.00 96.31 116 ASN A C 1
ATOM 850 O O . ASN A 1 116 ? -0.776 6.731 -14.967 1.00 96.31 116 ASN A O 1
ATOM 854 N N . THR A 1 117 ? 0.103 5.948 -13.065 1.00 96.31 117 THR A N 1
ATOM 855 C CA . THR A 1 117 ? -1.114 5.243 -12.644 1.00 96.31 117 THR A CA 1
ATOM 856 C C . THR A 1 117 ? -2.073 6.132 -11.849 1.00 96.31 117 THR A C 1
ATOM 858 O O . THR A 1 117 ? -1.673 7.074 -11.159 1.00 96.31 117 THR A O 1
ATOM 861 N N . LEU A 1 118 ? -3.367 5.790 -11.885 1.00 93.75 118 LEU A N 1
ATOM 862 C CA . LEU A 1 118 ? -4.379 6.422 -11.031 1.00 93.75 118 LEU A CA 1
ATOM 863 C C . LEU A 1 118 ? -4.034 6.263 -9.545 1.00 93.75 118 LEU A C 1
ATOM 865 O O . LEU A 1 118 ? -4.164 7.217 -8.784 1.00 93.75 118 LEU A O 1
ATOM 869 N N . TRP A 1 119 ? -3.544 5.083 -9.155 1.00 94.12 119 TRP A N 1
ATOM 870 C CA . TRP A 1 119 ? -3.087 4.819 -7.793 1.00 94.12 119 TRP A CA 1
ATOM 871 C C . TRP A 1 119 ? -2.064 5.859 -7.337 1.00 94.12 119 TRP A C 1
ATOM 873 O O . TRP A 1 119 ? -2.239 6.462 -6.281 1.00 94.12 119 TRP A O 1
ATOM 883 N N . CYS A 1 120 ? -1.063 6.156 -8.170 1.00 95.00 120 CYS A N 1
ATOM 884 C CA . CYS A 1 120 ? -0.050 7.153 -7.842 1.00 95.00 120 CYS A CA 1
ATOM 885 C C . CYS A 1 120 ? -0.649 8.537 -7.565 1.00 95.00 120 CYS A C 1
ATOM 887 O O . CYS A 1 120 ? -0.262 9.212 -6.611 1.00 95.00 120 CYS A O 1
ATOM 889 N N . SER A 1 121 ? -1.648 8.929 -8.358 1.00 93.25 121 SER A N 1
ATOM 890 C CA . SER A 1 121 ? -2.372 10.189 -8.163 1.00 93.25 121 SER A CA 1
ATOM 891 C C . SER A 1 121 ? -3.181 10.201 -6.860 1.00 93.25 121 SER A C 1
ATOM 893 O O . SER A 1 121 ? -3.318 11.248 -6.234 1.00 93.25 121 SER A O 1
ATOM 895 N N . GLN A 1 122 ? -3.703 9.048 -6.434 1.00 89.12 122 GLN A N 1
ATOM 896 C CA . GLN A 1 122 ? -4.511 8.910 -5.218 1.00 89.12 122 GLN A CA 1
ATOM 897 C C . GLN A 1 122 ? -3.673 8.896 -3.934 1.00 89.12 122 GLN A C 1
ATOM 899 O O . GLN A 1 122 ? -4.131 9.417 -2.915 1.00 89.12 122 GLN A O 1
ATOM 904 N N . VAL A 1 123 ? -2.470 8.307 -3.968 1.00 87.31 123 VAL A N 1
ATOM 905 C CA . VAL A 1 123 ? -1.599 8.160 -2.783 1.00 87.31 123 VAL A CA 1
ATOM 906 C C . VAL A 1 123 ? -0.494 9.217 -2.684 1.00 87.31 123 VAL A C 1
ATOM 908 O O . VAL A 1 123 ? 0.138 9.358 -1.635 1.00 87.31 123 VAL A O 1
ATOM 911 N N . GLY A 1 124 ? -0.239 9.966 -3.761 1.00 91.38 124 GLY A N 1
ATOM 912 C CA . GLY A 1 124 ? 0.668 11.112 -3.784 1.00 91.38 124 GLY A CA 1
ATOM 913 C C . GLY A 1 124 ? 2.113 10.765 -3.410 1.00 91.38 124 GLY A C 1
ATOM 914 O O . GLY A 1 124 ? 2.819 10.064 -4.140 1.00 91.38 124 GLY A O 1
ATOM 915 N N . ASN A 1 125 ? 2.575 11.281 -2.267 1.00 89.38 125 ASN A N 1
ATOM 916 C CA . ASN A 1 125 ? 3.971 11.161 -1.833 1.00 89.38 125 ASN A CA 1
ATOM 917 C C . ASN A 1 125 ? 4.431 9.709 -1.663 1.00 89.38 125 ASN A C 1
ATOM 919 O O . ASN A 1 125 ? 5.587 9.420 -1.964 1.00 89.38 125 ASN A O 1
ATOM 923 N N . ARG A 1 126 ? 3.535 8.800 -1.254 1.00 89.38 126 ARG A N 1
ATOM 924 C CA . ARG A 1 126 ? 3.838 7.367 -1.119 1.00 89.38 126 ARG A CA 1
ATOM 925 C C . ARG A 1 126 ? 4.360 6.787 -2.433 1.00 89.38 126 ARG A C 1
ATOM 927 O O . ARG A 1 126 ? 5.485 6.309 -2.496 1.00 89.38 126 ARG A O 1
ATOM 934 N N . CYS A 1 127 ? 3.615 7.000 -3.516 1.00 94.56 127 CYS A N 1
ATOM 935 C CA . CYS A 1 127 ? 4.043 6.592 -4.850 1.00 94.56 127 CYS A CA 1
ATOM 936 C C . CYS A 1 127 ? 5.368 7.249 -5.266 1.00 94.56 127 CYS A C 1
ATOM 938 O O . CYS A 1 127 ? 6.207 6.612 -5.897 1.00 94.56 127 CYS A O 1
ATOM 940 N N . THR A 1 128 ? 5.588 8.522 -4.920 1.00 93.19 128 THR A N 1
ATOM 941 C CA . THR A 1 128 ? 6.853 9.201 -5.250 1.00 93.19 128 THR A CA 1
ATOM 942 C C . THR A 1 128 ? 8.052 8.525 -4.580 1.00 93.19 128 THR A C 1
ATOM 944 O O . THR A 1 128 ? 9.093 8.361 -5.222 1.00 93.19 128 THR A O 1
ATOM 947 N N . GLN A 1 129 ? 7.906 8.112 -3.318 1.00 93.06 129 GLN A N 1
ATOM 948 C CA . GLN A 1 129 ? 8.937 7.392 -2.569 1.00 93.06 129 GLN A CA 1
ATOM 949 C C . GLN A 1 129 ? 9.156 5.986 -3.139 1.00 93.06 129 GLN A C 1
ATOM 951 O O . GLN A 1 129 ? 10.288 5.637 -3.479 1.00 93.06 129 GLN A O 1
ATOM 956 N N . ASP A 1 130 ? 8.079 5.231 -3.350 1.00 95.69 130 ASP A N 1
ATOM 957 C CA . ASP A 1 130 ? 8.127 3.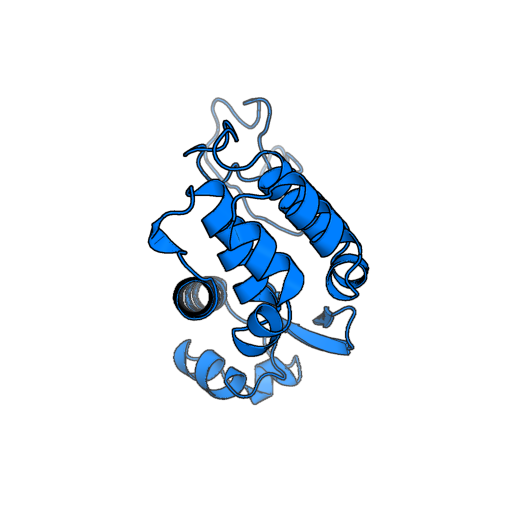883 -3.921 1.00 95.69 130 ASP A CA 1
ATOM 958 C C . ASP A 1 130 ? 8.780 3.873 -5.301 1.00 95.69 130 ASP A C 1
ATOM 960 O O . ASP A 1 130 ? 9.708 3.107 -5.559 1.00 95.69 130 ASP A O 1
ATOM 964 N N . ALA A 1 131 ? 8.383 4.792 -6.181 1.00 96.62 131 ALA A N 1
ATOM 965 C CA . ALA A 1 131 ? 8.965 4.902 -7.509 1.00 96.62 131 ALA A CA 1
ATOM 966 C C . ALA A 1 131 ? 10.454 5.289 -7.463 1.00 96.62 131 ALA A C 1
ATOM 968 O O . ALA A 1 131 ? 11.211 4.889 -8.345 1.00 96.62 131 ALA A O 1
ATOM 969 N N . SER A 1 132 ? 10.896 6.043 -6.451 1.00 95.50 132 SER A N 1
ATOM 970 C CA . SER A 1 132 ? 12.318 6.351 -6.241 1.00 95.50 132 SER A CA 1
ATOM 971 C C . SER A 1 132 ? 13.117 5.101 -5.847 1.00 95.50 132 SER A C 1
ATOM 973 O O . SER A 1 132 ? 14.199 4.846 -6.389 1.00 95.50 132 SER A O 1
ATOM 975 N N . ILE A 1 133 ? 12.558 4.268 -4.961 1.00 95.06 133 ILE A N 1
ATOM 976 C CA . ILE A 1 133 ? 13.154 2.984 -4.569 1.00 95.06 133 ILE A CA 1
ATOM 977 C C . ILE A 1 133 ? 13.219 2.046 -5.777 1.00 95.06 133 ILE A C 1
ATOM 979 O O . ILE A 1 133 ? 14.281 1.489 -6.058 1.00 95.06 133 ILE A O 1
ATOM 983 N N . ILE A 1 134 ? 12.124 1.928 -6.535 1.00 97.25 134 ILE A N 1
ATOM 984 C CA . ILE A 1 134 ? 12.085 1.121 -7.758 1.00 97.25 134 ILE A CA 1
ATOM 985 C C . ILE A 1 134 ? 13.116 1.606 -8.770 1.00 97.25 134 ILE A C 1
ATOM 987 O O . ILE A 1 134 ? 13.857 0.776 -9.281 1.00 97.25 134 ILE A O 1
ATOM 991 N N . ALA A 1 135 ? 13.225 2.915 -9.023 1.00 96.50 135 ALA A N 1
ATOM 992 C CA . ALA A 1 135 ? 14.204 3.470 -9.960 1.00 96.50 135 ALA A CA 1
ATOM 993 C C . ALA A 1 135 ? 15.656 3.147 -9.565 1.00 96.50 135 ALA A C 1
ATOM 995 O O . ALA A 1 135 ? 16.501 2.946 -10.437 1.00 96.50 135 ALA A O 1
ATOM 996 N N . SER A 1 136 ? 15.934 3.074 -8.260 1.00 93.38 136 SER A N 1
ATOM 997 C CA . SER A 1 136 ? 17.247 2.703 -7.715 1.00 93.38 136 SER A CA 1
ATOM 998 C C . SER A 1 136 ? 17.543 1.200 -7.848 1.00 93.38 136 SER A C 1
ATOM 1000 O O . SER A 1 136 ? 18.709 0.790 -7.836 1.00 93.38 136 SER A O 1
ATOM 1002 N N . GLY A 1 137 ? 16.500 0.373 -7.979 1.00 91.88 137 GLY A N 1
ATOM 1003 C CA . GLY A 1 137 ? 16.590 -1.080 -8.081 1.00 91.88 137 GLY A CA 1
ATOM 1004 C C . GLY A 1 137 ? 17.366 -1.714 -6.924 1.00 91.88 137 GLY A C 1
ATOM 1005 O O . GLY A 1 137 ? 17.396 -1.205 -5.803 1.00 91.88 137 GLY A O 1
ATOM 1006 N N . CYS A 1 138 ? 18.061 -2.818 -7.209 1.00 88.44 138 CYS A N 1
ATOM 1007 C CA . CYS A 1 138 ? 18.864 -3.552 -6.222 1.00 88.44 138 CYS A CA 1
ATOM 1008 C C . CYS A 1 138 ? 20.123 -2.818 -5.733 1.00 88.44 138 CYS A C 1
ATOM 1010 O O . CYS A 1 138 ? 20.758 -3.279 -4.790 1.00 88.44 138 CYS A O 1
ATOM 1012 N N . ASN A 1 139 ? 20.476 -1.684 -6.345 1.00 79.31 139 ASN A N 1
ATOM 1013 C CA . ASN A 1 139 ? 21.605 -0.848 -5.922 1.00 79.31 139 ASN A CA 1
ATOM 1014 C C . ASN A 1 139 ? 21.203 0.185 -4.867 1.00 79.31 139 ASN A C 1
ATOM 1016 O O . ASN A 1 139 ? 22.027 0.990 -4.432 1.00 79.31 139 ASN A O 1
ATOM 1020 N N . SER A 1 140 ? 19.932 0.180 -4.467 1.00 65.50 140 SER A N 1
ATOM 1021 C CA . SER A 1 140 ? 19.457 0.973 -3.353 1.00 65.50 140 SER A CA 1
ATOM 1022 C C . SER A 1 140 ? 20.264 0.626 -2.095 1.00 65.50 140 SER A C 1
ATOM 1024 O O . SER A 1 140 ? 20.173 -0.479 -1.559 1.00 65.50 140 SER A O 1
ATOM 1026 N N . LEU A 1 141 ? 21.042 1.593 -1.593 1.00 53.22 141 LEU A N 1
ATOM 1027 C CA . LEU A 1 141 ? 21.756 1.505 -0.309 1.00 53.22 141 LEU A CA 1
ATOM 1028 C C . LEU A 1 141 ? 20.801 1.379 0.895 1.00 53.22 141 LEU A C 1
ATOM 1030 O O . LEU A 1 141 ? 21.25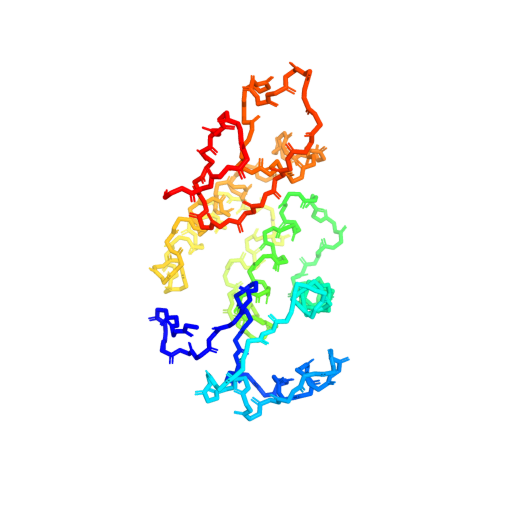0 1.267 2.030 1.00 53.22 141 LEU A O 1
ATOM 1034 N N . PHE A 1 142 ? 19.488 1.340 0.653 1.00 54.25 142 PHE A N 1
ATOM 1035 C CA . PHE A 1 142 ? 18.469 0.932 1.616 1.00 54.25 142 PHE A CA 1
ATOM 1036 C C . PHE A 1 142 ? 18.354 -0.600 1.754 1.00 54.25 142 PHE A C 1
ATOM 1038 O O . PHE A 1 142 ? 17.369 -1.103 2.291 1.00 54.25 142 PHE A O 1
ATOM 1045 N N . SER A 1 143 ? 19.356 -1.364 1.303 1.00 41.94 143 SER A N 1
ATOM 1046 C CA . SER A 1 143 ? 19.540 -2.752 1.729 1.00 41.94 143 SER A CA 1
ATOM 1047 C C . SER A 1 143 ? 19.817 -2.771 3.235 1.00 41.94 143 SER A C 1
ATOM 1049 O O . SER A 1 143 ? 20.903 -2.416 3.686 1.00 41.94 143 SER A O 1
ATOM 1051 N N . ALA A 1 144 ? 18.802 -3.142 4.015 1.00 44.50 144 ALA A N 1
ATOM 1052 C CA . ALA A 1 144 ? 18.881 -3.321 5.465 1.00 44.50 144 ALA A CA 1
ATOM 1053 C C . ALA A 1 144 ? 19.259 -2.073 6.287 1.00 44.50 144 ALA A C 1
ATOM 1055 O O . ALA A 1 144 ? 19.769 -2.203 7.401 1.00 44.50 144 ALA A O 1
ATOM 1056 N N . ALA A 1 145 ? 18.931 -0.864 5.820 1.00 42.91 145 ALA A N 1
ATOM 1057 C CA . ALA A 1 145 ? 18.618 0.163 6.807 1.00 42.91 145 ALA A CA 1
ATOM 1058 C C . ALA A 1 145 ? 17.341 -0.324 7.521 1.00 42.91 145 ALA A C 1
ATOM 1060 O O . ALA A 1 145 ? 16.383 -0.668 6.819 1.00 42.91 145 ALA A O 1
ATOM 1061 N N . PRO A 1 146 ? 17.302 -0.417 8.868 1.00 35.00 146 PRO A N 1
ATOM 1062 C CA . PRO A 1 146 ? 16.025 -0.609 9.550 1.00 35.00 146 PRO A CA 1
ATOM 1063 C C . PRO A 1 146 ? 15.081 0.452 8.995 1.00 35.00 146 PRO A C 1
ATOM 1065 O O . PRO A 1 146 ? 15.566 1.548 8.696 1.00 35.00 146 PRO A O 1
ATOM 1068 N N . LEU A 1 147 ? 13.797 0.114 8.794 1.00 38.94 147 LEU A N 1
ATOM 1069 C CA . LEU A 1 147 ? 12.744 1.099 8.534 1.00 38.94 147 LEU A CA 1
ATOM 1070 C C . LEU A 1 147 ? 13.079 2.306 9.398 1.00 38.94 147 LEU A C 1
ATOM 1072 O O . LEU A 1 147 ? 13.054 2.217 10.626 1.00 38.94 147 LEU A O 1
ATOM 1076 N N . LYS A 1 148 ? 13.600 3.352 8.758 1.00 39.19 148 LYS A N 1
ATOM 1077 C CA . LYS A 1 148 ? 14.079 4.517 9.471 1.00 39.19 148 LYS A CA 1
ATOM 1078 C C . LYS A 1 148 ? 12.771 5.175 9.829 1.00 39.19 148 LYS A C 1
ATOM 1080 O O . LYS A 1 148 ? 12.171 5.811 8.969 1.00 39.19 148 LYS A O 1
ATOM 1085 N N . ASP A 1 149 ? 12.288 4.873 11.033 1.00 39.50 149 ASP A N 1
ATOM 1086 C CA . ASP A 1 149 ? 11.216 5.612 11.670 1.00 39.50 149 ASP A CA 1
ATOM 1087 C C . ASP A 1 149 ? 11.528 7.077 11.405 1.00 39.50 149 ASP A C 1
ATOM 1089 O O . ASP A 1 149 ? 12.561 7.603 11.841 1.00 39.50 149 ASP A O 1
ATOM 1093 N N . ASP A 1 150 ? 10.692 7.690 10.573 1.00 43.94 150 ASP A N 1
ATOM 1094 C CA . ASP A 1 150 ? 10.873 9.032 10.040 1.00 43.94 150 ASP A CA 1
ATOM 1095 C C . ASP A 1 150 ? 10.524 10.059 11.127 1.00 43.94 150 ASP A C 1
ATOM 1097 O O . ASP A 1 150 ? 9.614 10.875 11.013 1.00 43.94 150 ASP A O 1
ATOM 1101 N N . CYS A 1 151 ? 11.208 9.941 12.264 1.00 45.16 151 CYS A N 1
ATOM 1102 C CA . CYS A 1 151 ? 11.066 10.781 13.444 1.00 45.16 151 CYS A CA 1
ATOM 1103 C C . CYS A 1 151 ? 12.420 11.265 13.995 1.00 45.16 151 CYS A C 1
ATOM 1105 O O . CYS A 1 151 ? 12.430 12.175 14.816 1.00 45.16 151 CYS A O 1
ATOM 1107 N N . CYS A 1 152 ? 13.571 10.733 13.548 1.00 44.56 152 CYS A N 1
ATOM 1108 C CA . CYS A 1 152 ? 14.862 11.003 14.212 1.00 44.56 152 CYS A CA 1
ATOM 1109 C C . CYS A 1 152 ? 16.083 11.087 13.270 1.00 44.56 152 CYS A C 1
ATOM 1111 O O . CYS A 1 152 ? 17.155 10.573 13.595 1.00 44.56 152 CYS A O 1
ATOM 1113 N N . LEU A 1 153 ? 15.965 11.721 12.100 1.00 37.50 153 LEU A N 1
ATOM 1114 C CA . LEU A 1 153 ? 16.989 11.621 11.050 1.00 37.50 153 LEU A CA 1
ATOM 1115 C C . LEU A 1 153 ? 18.367 12.264 11.302 1.00 37.50 153 LEU A C 1
ATOM 1117 O O . LEU A 1 153 ? 19.242 12.039 10.475 1.00 37.50 153 LEU A O 1
ATOM 1121 N N . ASP A 1 154 ? 18.618 12.911 12.444 1.00 39.53 154 ASP A N 1
ATOM 1122 C CA . ASP A 1 154 ? 19.952 13.445 12.789 1.00 39.53 154 ASP A CA 1
ATOM 1123 C C . ASP A 1 154 ? 20.447 13.068 14.200 1.00 39.53 154 ASP A C 1
ATOM 1125 O O . ASP A 1 154 ? 21.354 13.700 14.737 1.00 39.53 154 ASP A O 1
ATOM 1129 N N . GLY A 1 155 ? 19.870 12.044 14.844 1.00 40.56 155 GLY A N 1
ATOM 1130 C CA . GLY A 1 155 ? 20.407 11.534 16.118 1.00 40.56 155 GLY A CA 1
ATOM 1131 C C . GLY A 1 155 ? 20.365 12.520 17.298 1.00 40.56 155 GLY A C 1
ATOM 1132 O O . GLY A 1 155 ? 21.049 12.305 18.292 1.00 40.56 155 GLY A O 1
ATOM 1133 N N . ASN A 1 156 ? 19.542 13.569 17.222 1.00 42.00 156 ASN A N 1
ATOM 1134 C CA . ASN A 1 156 ? 19.394 14.582 18.273 1.00 42.00 156 ASN A CA 1
ATOM 1135 C C . ASN A 1 156 ? 17.992 14.618 18.898 1.00 42.00 156 ASN A C 1
ATOM 1137 O O . ASN A 1 156 ? 17.490 15.679 19.260 1.00 42.00 156 ASN A O 1
ATOM 1141 N N . CYS A 1 157 ? 17.363 13.459 19.083 1.00 43.12 157 CYS A N 1
ATOM 1142 C CA . CYS A 1 157 ? 16.245 13.348 20.016 1.00 43.12 157 CYS A CA 1
ATOM 1143 C C . CYS A 1 157 ? 16.706 12.559 21.245 1.00 43.12 157 CYS A C 1
ATOM 1145 O O . CYS A 1 157 ? 16.744 11.334 21.244 1.00 43.12 157 CYS A O 1
ATOM 1147 N N . CYS A 1 158 ? 17.068 13.322 22.282 1.00 41.66 158 CYS A N 1
ATOM 1148 C CA . CYS A 1 158 ? 17.167 12.896 23.680 1.00 41.66 158 CYS A CA 1
ATOM 1149 C C . CYS A 1 158 ? 18.348 11.978 24.047 1.00 41.66 158 CYS A C 1
ATOM 1151 O O . CYS A 1 158 ? 18.172 10.823 24.424 1.00 41.66 158 CYS A O 1
ATOM 1153 N N . HIS A 1 159 ? 19.563 12.532 24.091 1.00 35.28 159 HIS A N 1
ATOM 1154 C CA . HIS A 1 159 ? 20.605 11.959 24.947 1.00 35.28 159 HIS A CA 1
ATOM 1155 C C . HIS A 1 159 ? 20.284 12.296 26.418 1.00 35.28 159 HIS A C 1
ATOM 1157 O O . HIS A 1 159 ? 20.423 13.447 26.827 1.00 35.28 159 HIS A O 1
ATOM 1163 N N . GLY A 1 160 ? 19.838 11.306 27.204 1.00 42.66 160 GLY A N 1
ATOM 1164 C CA . GLY A 1 160 ? 19.835 11.382 28.674 1.00 42.66 160 GLY A CA 1
ATOM 1165 C C . GLY A 1 160 ? 18.499 11.549 29.417 1.00 42.66 160 GLY A C 1
ATOM 1166 O O . GLY A 1 160 ? 18.545 11.940 30.580 1.00 42.66 160 GLY A O 1
ATOM 1167 N N . VAL A 1 161 ? 17.332 11.250 28.830 1.00 36.34 161 VAL A N 1
ATOM 1168 C CA . VAL A 1 161 ? 16.050 11.221 29.576 1.00 36.34 161 VAL A CA 1
ATOM 1169 C C . VAL A 1 161 ? 15.176 10.013 29.217 1.00 36.34 161 VAL A C 1
ATOM 1171 O O . VAL A 1 161 ? 15.106 9.606 28.061 1.00 36.34 161 VAL A O 1
ATOM 1174 N N . GLU A 1 162 ? 14.546 9.437 30.244 1.00 39.56 162 GLU A N 1
ATOM 1175 C CA . GLU A 1 162 ? 13.650 8.272 30.216 1.00 39.56 162 GLU A CA 1
ATOM 1176 C C . GLU A 1 162 ? 12.251 8.683 29.679 1.00 39.56 162 GLU A C 1
ATOM 1178 O O . GLU A 1 162 ? 11.649 9.600 30.238 1.00 39.56 162 GLU A O 1
ATOM 1183 N N . TYR A 1 163 ? 11.741 7.982 28.644 1.00 41.12 163 TYR A N 1
ATOM 1184 C CA . TYR A 1 163 ? 10.387 8.056 28.013 1.00 41.12 163 TYR A CA 1
ATOM 1185 C C . TYR A 1 163 ? 10.099 9.255 27.071 1.00 41.12 163 TYR A C 1
ATOM 1187 O O . TYR A 1 163 ? 10.580 10.356 27.305 1.00 41.12 163 TYR A O 1
ATOM 1195 N N . CYS A 1 164 ? 9.291 9.189 25.996 1.00 37.16 164 CYS A N 1
ATOM 1196 C CA . CYS A 1 164 ? 8.513 8.156 25.281 1.00 37.16 164 CYS A CA 1
ATOM 1197 C C . CYS A 1 164 ? 8.243 8.695 23.850 1.00 37.16 164 CYS A C 1
ATOM 1199 O O . CYS A 1 164 ? 8.003 9.893 23.696 1.00 37.16 164 CYS A O 1
ATOM 1201 N N . CYS A 1 165 ? 8.234 7.846 22.817 1.00 37.88 165 CYS A N 1
ATOM 1202 C CA . CYS A 1 165 ? 7.702 8.209 21.496 1.00 37.88 165 CYS A CA 1
ATOM 1203 C C . CYS A 1 165 ? 6.219 7.818 21.425 1.00 37.88 165 CYS A C 1
ATOM 1205 O O . CYS A 1 165 ? 5.915 6.666 21.137 1.00 37.88 165 CYS A O 1
ATOM 1207 N N . ASP A 1 166 ? 5.308 8.762 21.666 1.00 38.00 166 ASP A N 1
ATOM 1208 C CA . ASP A 1 166 ? 3.892 8.598 21.312 1.00 38.00 166 ASP A CA 1
ATOM 1209 C C . ASP A 1 166 ? 3.655 9.255 19.947 1.00 38.00 166 ASP A C 1
ATOM 1211 O O . ASP A 1 166 ? 3.736 10.478 19.802 1.00 38.00 166 ASP A O 1
ATOM 1215 N N . VAL A 1 167 ? 3.389 8.452 18.914 1.00 40.31 167 VAL A N 1
ATOM 1216 C CA . VAL A 1 167 ? 3.139 8.972 17.565 1.00 40.31 167 VAL A CA 1
ATOM 1217 C C . VAL A 1 167 ? 1.668 9.368 17.424 1.00 40.31 167 VAL A C 1
ATOM 1219 O O . VAL A 1 167 ? 0.793 8.530 17.224 1.00 40.31 167 VAL A O 1
ATOM 1222 N N . CYS A 1 168 ? 1.418 10.678 17.443 1.00 32.75 168 CYS A N 1
ATOM 1223 C CA . CYS A 1 168 ? 0.275 11.311 16.790 1.00 32.75 168 CYS A CA 1
ATOM 1224 C C . CYS A 1 168 ? 0.777 12.027 15.524 1.00 32.75 168 CYS A C 1
ATOM 1226 O O . CYS A 1 168 ? 1.496 13.019 15.599 1.00 32.75 168 CYS A O 1
ATOM 1228 N N . ASN A 1 169 ? 0.355 11.538 14.357 1.00 38.09 169 ASN A N 1
ATOM 1229 C CA . ASN A 1 169 ? 0.218 12.313 13.119 1.00 38.09 169 ASN A CA 1
ATOM 1230 C C . ASN A 1 169 ? 1.466 13.055 12.575 1.00 38.09 169 ASN A C 1
ATOM 1232 O O . ASN A 1 169 ? 1.356 14.187 12.110 1.00 38.09 169 ASN A O 1
ATOM 1236 N N . GLY A 1 170 ? 2.641 12.413 12.585 1.00 43.66 170 GLY A N 1
ATOM 1237 C CA . GLY A 1 170 ? 3.785 12.857 11.771 1.00 43.66 170 GLY A CA 1
ATOM 1238 C C . GLY A 1 170 ? 4.443 14.173 12.201 1.00 43.66 170 GLY A C 1
ATOM 1239 O O . GLY A 1 170 ? 5.086 14.830 11.386 1.00 43.66 170 GLY A O 1
ATOM 1240 N N . SER A 1 171 ? 4.303 14.575 13.467 1.00 39.72 171 SER A N 1
ATOM 1241 C CA . SER A 1 171 ? 5.027 15.728 14.012 1.00 39.72 171 SER A CA 1
ATOM 1242 C C . SER A 1 171 ? 5.599 15.431 15.397 1.00 39.72 171 SER A C 1
ATOM 1244 O O . SER A 1 171 ? 4.848 15.299 16.362 1.00 39.72 171 SER A O 1
ATOM 1246 N N . CYS A 1 172 ? 6.929 15.375 15.510 1.00 41.16 172 CYS A N 1
ATOM 1247 C CA . CYS A 1 172 ? 7.628 15.317 16.794 1.00 41.16 172 CYS A CA 1
ATOM 1248 C C . CYS A 1 172 ? 7.615 16.700 17.460 1.00 41.16 172 CYS A C 1
ATOM 1250 O O . CYS A 1 172 ? 8.108 17.678 16.895 1.00 41.16 172 CYS A O 1
ATOM 1252 N N . ARG A 1 173 ? 7.082 16.795 18.681 1.00 43.03 173 ARG A N 1
ATOM 1253 C CA . ARG A 1 173 ? 7.270 17.960 19.557 1.00 43.03 173 ARG A CA 1
ATOM 1254 C C . ARG A 1 173 ? 7.910 17.511 20.862 1.00 43.03 173 ARG A C 1
ATOM 1256 O O . ARG A 1 173 ? 7.335 16.709 21.589 1.00 43.03 173 ARG A O 1
ATOM 1263 N N . CYS A 1 174 ? 9.076 18.064 21.176 1.00 38.75 174 CYS A N 1
ATOM 1264 C CA . CYS A 1 174 ? 9.726 17.864 22.466 1.00 38.75 174 CYS A CA 1
ATOM 1265 C C . CYS A 1 174 ? 9.079 18.779 23.519 1.00 38.75 174 CYS A C 1
ATOM 1267 O O . CYS A 1 174 ? 8.963 19.986 23.307 1.00 38.75 174 CYS A O 1
ATOM 1269 N N . SER A 1 175 ? 8.672 18.212 24.656 1.00 41.38 175 SER A N 1
ATOM 1270 C CA . SER A 1 175 ? 8.111 18.929 25.808 1.00 41.38 175 SER A CA 1
ATOM 1271 C C . SER A 1 175 ? 8.981 18.662 27.037 1.00 41.38 175 SER A C 1
ATOM 1273 O O . SER A 1 175 ? 9.340 17.519 27.315 1.00 41.38 175 SER A O 1
ATOM 1275 N N . VAL A 1 176 ? 9.331 19.713 27.781 1.00 39.22 176 VAL A N 1
ATOM 1276 C CA . VAL A 1 176 ? 9.981 19.581 29.091 1.00 39.22 176 VAL A CA 1
ATOM 1277 C C . VAL A 1 176 ? 8.874 19.478 30.143 1.00 39.22 176 VAL A C 1
ATOM 1279 O O . VAL A 1 176 ? 8.115 20.425 30.327 1.00 39.22 176 VAL A O 1
ATOM 1282 N N . GLY A 1 177 ? 8.776 18.339 30.837 1.00 47.53 177 GLY A N 1
ATOM 1283 C CA . GLY A 1 177 ? 7.846 18.159 31.964 1.00 47.53 177 GLY A CA 1
ATOM 1284 C C . GLY A 1 177 ? 6.550 17.386 31.676 1.00 47.53 177 GLY A C 1
ATOM 1285 O O . GLY A 1 177 ? 5.621 17.459 32.478 1.00 47.53 177 GLY A O 1
ATOM 1286 N N . GLY A 1 178 ? 6.470 16.631 30.575 1.00 38.59 178 GLY A N 1
ATOM 1287 C CA . GLY A 1 178 ? 5.467 15.565 30.426 1.00 38.59 178 GLY A CA 1
ATOM 1288 C C . GLY A 1 178 ? 4.011 16.018 30.250 1.00 38.59 178 GLY A C 1
ATOM 1289 O O . GLY A 1 178 ? 3.098 15.279 30.613 1.00 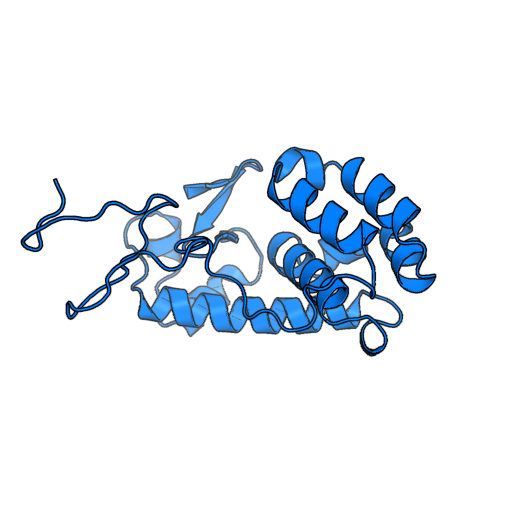38.59 178 GLY A O 1
ATOM 1290 N N . LYS A 1 179 ? 3.759 17.208 29.691 1.00 31.09 179 LYS A N 1
ATOM 1291 C CA . LYS A 1 179 ? 2.411 17.601 29.242 1.00 31.09 179 LYS A CA 1
ATOM 1292 C C . LYS A 1 179 ? 2.436 18.086 27.796 1.00 31.09 179 LYS A C 1
ATOM 1294 O O . LYS A 1 179 ? 3.258 18.930 27.438 1.00 31.09 179 LYS A O 1
ATOM 1299 N N . CYS A 1 180 ? 1.532 17.540 26.985 1.00 35.25 180 CYS A N 1
ATOM 1300 C CA . CYS A 1 180 ? 1.196 18.052 25.659 1.00 35.25 180 CYS A CA 1
ATOM 1301 C C . CYS A 1 180 ? 0.065 19.083 25.816 1.00 35.25 180 CYS A C 1
ATOM 1303 O O . CYS A 1 180 ? -0.944 18.773 26.451 1.00 35.25 180 CYS A O 1
ATOM 1305 N N . HIS A 1 181 ? 0.247 20.290 25.278 1.00 42.16 181 HIS A N 1
ATOM 1306 C CA . HIS A 1 181 ? -0.810 21.289 25.083 1.00 42.16 181 HIS A CA 1
ATOM 1307 C C . HIS A 1 181 ? -1.172 21.362 23.603 1.00 42.16 181 HIS A C 1
ATOM 1309 O O . HIS A 1 181 ? -0.227 21.323 22.776 1.00 42.16 181 HIS A O 1
#

Sequence (181 aa):
YVDTTGHKTIGVGYNLDQSGARTAIANIGADFDSIYSGKTCLTSSQVEQLFSSSLNNAVREASSVVPGYSGLCSCVQNVMVDMAFNLGQAGLGSFNTFLSYISSHNWSAAASDMKNTLWCSQVGNRCTQDASIIASGCNSLFSAAPLKDDCCLDGNCCHGVEYCCDVCNGSCRCSVGGKCH

Foldseek 3Di:
DQALVRFDAAQPGHGCPDPCNCVLCVVLVHHSVCVSVVVDHDDPSSSVSSVVVLLVQLLVLLVVQAVPLVVFAPLLSVLSSVQCSNQNNVRSNVLVQLSVCVNVLVLLSNLVSLCPDPVCVRVPVSSVVSSVSSNCTNVPPVRPPPPPPLPQVPPPDDDPDDDDDDDDDPDDDDDDPPDDD

Radius of gyration: 18.54 Å; chains: 1; bounding box: 42×36×49 Å

InterPro domains:
  IPR001165 T4-type lysozyme [PR00684] (7-25)
  IPR001165 T4-type lysozyme [PR00684] (76-95)
  IPR001165 T4-type lysozyme [PR00684] (99-118)
  IPR001165 T4-type lysozyme [PR00684] (119-140)
  IPR002196 Glycoside hydrolase, family 24 [PF00959] (1-124)
  IPR023346 Lysozyme-like domain superfamily [SSF53955] (1-138)
  IPR023347 Lysozyme domain superfamily [G3DSA:1.10.530.40] (1-142)
  IPR052619 Bacteriophage lysozyme-like [PTHR37406] (1-140)

Organism: NCBI:txid652834

pLDDT: mean 81.67, std 22.62, range [31.09, 98.5]